Protein AF-A0A0A9DZ67-F1 (afdb_monomer_lite)

Sequence (89 aa):
MPAEKKGKFLKSGNADLARALDLEICSQSDVFVPAIAGLFYGHVTGKRIALGRTQILVPAPRFSASAQASEFISTYISEKSHLAYSCYC

Structure (mmCIF, N/CA/C/O backbone):
data_AF-A0A0A9DZ67-F1
#
_entry.id   AF-A0A0A9DZ67-F1
#
loop_
_atom_site.group_PDB
_atom_site.id
_atom_site.type_symbol
_atom_site.label_atom_id
_atom_site.label_alt_id
_atom_site.label_comp_id
_atom_site.label_asym_id
_atom_site.label_entity_id
_atom_site.label_seq_id
_atom_site.pdbx_PDB_ins_code
_atom_site.Cartn_x
_atom_site.Cartn_y
_atom_site.Cartn_z
_atom_site.occupancy
_atom_site.B_iso_or_equiv
_atom_site.auth_seq_id
_atom_site.auth_comp_id
_atom_site.auth_asym_id
_atom_site.auth_atom_id
_atom_site.pdbx_PDB_model_num
ATOM 1 N N . MET A 1 1 ? 2.854 -1.631 -20.071 1.00 78.38 1 MET A N 1
ATOM 2 C CA . MET A 1 1 ? 4.172 -1.149 -20.551 1.00 78.38 1 MET A CA 1
ATOM 3 C C . MET A 1 1 ? 4.383 -1.665 -21.971 1.00 78.38 1 MET A C 1
ATOM 5 O O . MET A 1 1 ? 4.118 -2.845 -22.168 1.00 78.38 1 MET A O 1
ATOM 9 N N . PRO A 1 2 ? 4.829 -0.831 -22.929 1.00 88.62 2 PRO A N 1
ATOM 10 C CA . PRO A 1 2 ? 5.149 -1.274 -24.291 1.00 88.62 2 PRO A CA 1
ATOM 11 C C . PRO A 1 2 ? 6.210 -2.385 -24.302 1.00 88.62 2 PRO A C 1
ATOM 13 O O . PRO A 1 2 ? 7.124 -2.365 -23.469 1.00 88.62 2 PRO A O 1
ATOM 16 N N . ALA A 1 3 ? 6.089 -3.355 -25.211 1.00 88.31 3 ALA A N 1
ATOM 17 C CA . ALA A 1 3 ? 6.914 -4.565 -25.210 1.00 88.31 3 ALA A CA 1
ATOM 18 C C . ALA A 1 3 ? 8.406 -4.239 -25.392 1.00 88.31 3 ALA A C 1
ATOM 20 O O . ALA A 1 3 ? 9.261 -4.786 -24.695 1.00 88.31 3 ALA A O 1
ATOM 21 N N . GLU A 1 4 ? 8.706 -3.261 -26.243 1.00 91.25 4 GLU A N 1
ATOM 22 C CA . GLU A 1 4 ? 10.061 -2.788 -26.559 1.00 91.25 4 GLU A CA 1
ATOM 23 C C . GLU A 1 4 ? 10.785 -2.209 -25.328 1.00 91.25 4 GLU A C 1
ATOM 25 O O . GLU A 1 4 ? 12.007 -2.298 -25.204 1.00 91.25 4 GLU A O 1
ATOM 30 N N . LYS A 1 5 ? 10.041 -1.641 -24.368 1.00 88.19 5 LYS A N 1
ATOM 31 C CA . LYS A 1 5 ? 10.606 -1.049 -23.141 1.00 88.19 5 LYS A CA 1
ATOM 32 C C . LYS A 1 5 ? 10.871 -2.083 -22.043 1.00 88.19 5 LYS A C 1
ATOM 34 O O . LYS A 1 5 ? 11.603 -1.785 -21.096 1.00 88.19 5 LYS A O 1
ATOM 39 N N . LYS A 1 6 ? 10.335 -3.303 -22.177 1.00 87.75 6 LYS A N 1
ATOM 40 C CA . LYS A 1 6 ? 10.421 -4.359 -21.157 1.00 87.75 6 LYS A CA 1
ATOM 41 C C . LYS A 1 6 ? 11.860 -4.744 -20.833 1.00 87.75 6 LYS A C 1
ATOM 43 O O . LYS A 1 6 ? 12.218 -4.792 -19.662 1.00 87.75 6 LYS A O 1
ATOM 48 N N . GLY A 1 7 ? 12.699 -4.936 -21.851 1.00 88.88 7 GLY A N 1
ATOM 49 C CA . GLY A 1 7 ? 14.105 -5.296 -21.649 1.00 88.88 7 GLY A CA 1
ATOM 50 C C . GLY A 1 7 ? 14.888 -4.243 -20.860 1.00 88.88 7 GLY A C 1
ATOM 51 O O . GLY A 1 7 ? 15.711 -4.596 -20.025 1.00 88.88 7 GLY A O 1
ATOM 52 N N . LYS A 1 8 ? 14.604 -2.9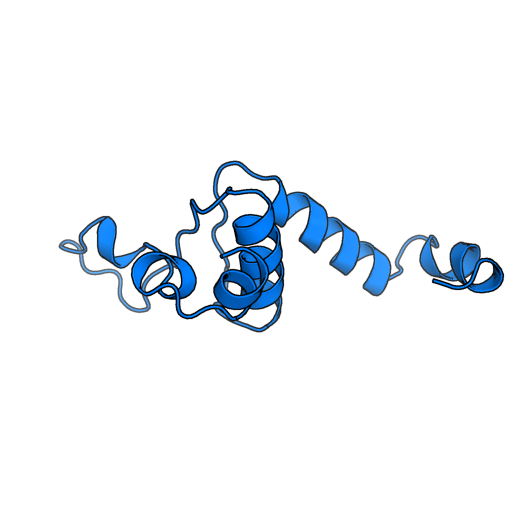47 -21.068 1.00 87.81 8 LYS A N 1
ATOM 53 C CA . LYS A 1 8 ? 15.240 -1.841 -20.327 1.00 87.81 8 LYS A CA 1
ATOM 54 C C . LYS A 1 8 ? 14.747 -1.755 -18.880 1.00 87.81 8 LYS A C 1
ATOM 56 O O . LYS A 1 8 ? 15.538 -1.458 -17.987 1.00 87.81 8 LYS A O 1
ATOM 61 N N . PHE A 1 9 ? 13.459 -2.004 -18.656 1.00 89.12 9 PHE A N 1
ATOM 62 C CA . PHE A 1 9 ? 12.867 -2.009 -17.320 1.00 89.12 9 PHE A CA 1
ATOM 63 C C . PHE A 1 9 ? 13.430 -3.139 -16.451 1.00 89.12 9 PHE A C 1
ATOM 65 O O . PHE A 1 9 ? 13.805 -2.901 -15.312 1.00 89.12 9 PHE A O 1
ATOM 72 N N . LEU A 1 10 ? 13.569 -4.341 -17.017 1.00 90.06 10 LEU A N 1
ATOM 73 C CA . LEU A 1 10 ? 14.038 -5.536 -16.307 1.00 90.06 10 LEU A CA 1
ATOM 74 C C . LEU A 1 10 ? 15.557 -5.581 -16.052 1.00 90.06 10 LEU A C 1
ATOM 76 O O . LEU A 1 10 ? 16.057 -6.580 -15.539 1.00 90.06 10 LEU A O 1
ATOM 80 N N . LYS A 1 11 ? 16.314 -4.537 -16.413 1.00 89.88 11 LYS A N 1
ATOM 81 C CA . LYS A 1 11 ? 17.758 -4.490 -16.139 1.00 89.88 11 LYS A CA 1
ATOM 82 C C . LYS A 1 11 ? 18.018 -4.409 -14.635 1.00 89.88 11 LYS A C 1
ATOM 84 O O . LYS A 1 11 ? 17.335 -3.672 -13.923 1.00 89.88 11 LYS A O 1
ATOM 89 N N . SER A 1 12 ? 19.043 -5.124 -14.165 1.00 79.88 12 SER A N 1
ATOM 90 C CA . SER A 1 12 ? 19.492 -5.007 -12.776 1.00 79.88 12 SER A CA 1
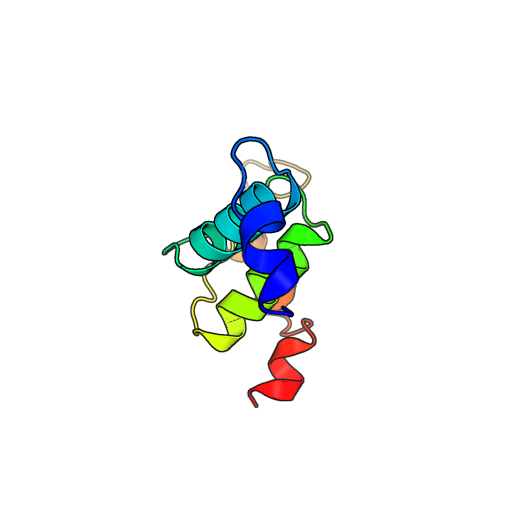ATOM 91 C C . SER A 1 12 ? 19.889 -3.559 -12.460 1.00 79.88 12 SER A C 1
ATOM 93 O O . SER A 1 12 ? 20.377 -2.826 -13.322 1.00 79.88 12 SER A O 1
ATOM 95 N N . GLY A 1 13 ? 19.613 -3.121 -11.230 1.00 83.88 13 GLY A N 1
ATOM 96 C CA . GLY A 1 13 ? 19.859 -1.742 -10.798 1.00 83.88 13 GLY A CA 1
ATOM 97 C C . GLY A 1 13 ? 18.834 -0.712 -11.290 1.00 83.88 13 GLY A C 1
ATOM 98 O O . GLY A 1 13 ? 18.988 0.474 -11.009 1.00 83.88 13 GLY A O 1
ATOM 99 N N . ASN A 1 14 ? 17.774 -1.123 -11.997 1.00 92.44 14 ASN A N 1
ATOM 100 C CA . ASN A 1 14 ? 16.689 -0.211 -12.345 1.00 92.44 14 ASN A CA 1
ATOM 101 C C . ASN A 1 14 ? 15.850 0.139 -11.097 1.00 92.44 14 ASN A C 1
ATOM 103 O O . ASN A 1 14 ? 15.180 -0.718 -10.520 1.00 92.44 14 ASN A O 1
ATOM 107 N N . ALA A 1 15 ? 15.860 1.414 -10.702 1.00 92.94 15 ALA A N 1
ATOM 108 C CA . ALA A 1 15 ? 15.138 1.898 -9.525 1.00 92.94 15 ALA A CA 1
ATOM 109 C C . ALA A 1 15 ? 13.607 1.805 -9.658 1.00 92.94 15 ALA A C 1
ATOM 111 O O . ALA A 1 15 ? 12.922 1.618 -8.655 1.00 92.94 15 ALA A O 1
ATOM 112 N N . ASP A 1 16 ? 13.055 1.916 -10.871 1.00 91.56 16 ASP A N 1
ATOM 113 C CA . ASP A 1 16 ? 11.616 1.735 -11.099 1.00 91.56 16 ASP A CA 1
ATOM 114 C C . ASP A 1 16 ? 11.204 0.277 -10.907 1.00 91.5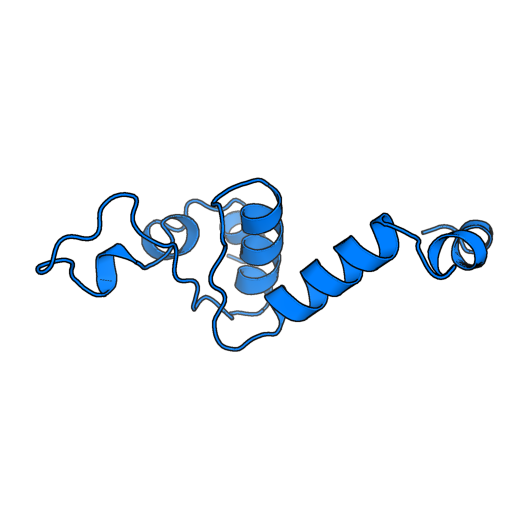6 16 ASP A C 1
ATOM 116 O O . ASP A 1 16 ? 10.153 0.008 -10.328 1.00 91.56 16 ASP A O 1
ATOM 120 N N . LEU A 1 17 ? 12.044 -0.663 -11.353 1.00 93.75 17 LEU A N 1
ATOM 121 C CA . LEU A 1 17 ? 11.823 -2.087 -11.115 1.00 93.75 17 LEU A CA 1
ATOM 122 C C . LEU A 1 17 ? 11.859 -2.397 -9.619 1.00 93.75 17 LEU A C 1
ATOM 124 O O . LEU A 1 17 ? 10.947 -3.050 -9.124 1.00 93.75 17 LEU A O 1
ATOM 128 N N . ALA A 1 18 ? 12.867 -1.890 -8.903 1.00 94.62 18 ALA A N 1
ATOM 129 C CA . ALA A 1 18 ? 12.964 -2.060 -7.456 1.00 94.62 18 ALA A CA 1
ATOM 130 C C . ALA A 1 18 ? 11.713 -1.516 -6.742 1.00 94.62 18 ALA A C 1
ATOM 132 O O . ALA A 1 18 ? 11.073 -2.246 -5.995 1.00 94.62 18 ALA A O 1
ATOM 133 N N . ARG A 1 19 ? 11.277 -0.290 -7.069 1.00 94.25 19 ARG A N 1
ATOM 134 C CA . ARG A 1 19 ? 10.047 0.299 -6.509 1.00 94.25 19 ARG A CA 1
ATOM 135 C C . ARG A 1 19 ? 8.789 -0.514 -6.812 1.00 94.25 19 ARG A C 1
ATOM 137 O O . ARG A 1 19 ? 7.911 -0.610 -5.959 1.00 94.25 19 ARG A O 1
ATOM 144 N N . ALA A 1 20 ? 8.668 -1.058 -8.023 1.00 93.62 20 ALA A N 1
ATOM 145 C CA . ALA A 1 20 ? 7.520 -1.877 -8.405 1.00 93.62 20 ALA A CA 1
ATOM 146 C C . ALA A 1 20 ? 7.486 -3.206 -7.635 1.00 93.62 20 ALA A C 1
ATOM 148 O O . ALA A 1 20 ? 6.414 -3.641 -7.217 1.00 93.62 20 ALA A O 1
ATOM 149 N N . LEU A 1 21 ? 8.650 -3.827 -7.422 1.00 95.19 21 LEU A N 1
ATOM 150 C CA . LEU A 1 21 ? 8.776 -5.039 -6.615 1.00 95.19 21 LEU A CA 1
ATOM 151 C C . LEU A 1 21 ? 8.475 -4.764 -5.140 1.00 95.19 21 LEU A C 1
ATOM 153 O O . LEU A 1 21 ? 7.684 -5.497 -4.552 1.00 95.19 21 LEU A O 1
ATOM 157 N N . ASP A 1 22 ? 9.018 -3.684 -4.573 1.00 95.94 22 ASP A N 1
ATOM 158 C CA . ASP A 1 22 ? 8.721 -3.266 -3.199 1.00 95.94 22 ASP A CA 1
ATOM 159 C C . ASP A 1 22 ? 7.217 -3.030 -3.012 1.00 95.94 22 ASP A C 1
ATOM 161 O O . ASP A 1 22 ? 6.624 -3.514 -2.048 1.00 95.94 22 ASP A O 1
ATOM 165 N N . LEU A 1 23 ? 6.566 -2.342 -3.961 1.00 96.81 23 LEU A N 1
ATOM 166 C CA . LEU A 1 23 ? 5.117 -2.131 -3.941 1.00 96.81 23 LEU A CA 1
ATOM 167 C C . LEU A 1 23 ? 4.357 -3.463 -3.941 1.00 96.81 23 LEU A C 1
ATOM 169 O O . LEU A 1 23 ? 3.409 -3.620 -3.170 1.00 96.81 23 LEU A O 1
ATOM 173 N N . GLU A 1 24 ? 4.749 -4.416 -4.792 1.00 97.00 24 GLU A N 1
ATOM 174 C CA . GLU A 1 24 ? 4.093 -5.723 -4.870 1.00 97.00 24 GLU A CA 1
ATOM 175 C C . GLU A 1 24 ? 4.246 -6.501 -3.562 1.00 97.00 24 GLU A C 1
ATOM 177 O O . GLU A 1 24 ? 3.243 -6.931 -2.990 1.00 97.00 24 GLU A O 1
ATOM 182 N N . ILE A 1 25 ? 5.473 -6.615 -3.051 1.00 97.38 25 ILE A N 1
ATOM 183 C CA . ILE A 1 25 ? 5.786 -7.349 -1.821 1.00 97.38 25 ILE A CA 1
ATOM 184 C C . ILE A 1 25 ? 5.040 -6.737 -0.628 1.00 97.38 25 ILE A C 1
ATOM 186 O O . ILE A 1 25 ? 4.327 -7.449 0.083 1.00 97.38 25 ILE A O 1
ATOM 190 N N . CYS A 1 26 ? 5.114 -5.414 -0.436 1.00 97.75 26 CYS A N 1
ATOM 191 C CA . CYS A 1 26 ? 4.406 -4.732 0.652 1.00 97.75 26 CYS A CA 1
ATOM 192 C C . CYS A 1 26 ? 2.877 -4.847 0.537 1.00 97.75 26 CYS A C 1
ATOM 194 O O . CYS A 1 26 ? 2.168 -4.811 1.545 1.00 97.75 26 CYS A O 1
ATOM 196 N N . SER A 1 27 ? 2.340 -4.999 -0.675 1.00 97.88 27 SER A N 1
ATOM 197 C CA . SER A 1 27 ? 0.896 -5.152 -0.874 1.00 97.88 27 SER A CA 1
ATOM 198 C C . SER A 1 27 ? 0.381 -6.558 -0.562 1.00 97.88 27 SER A C 1
ATOM 200 O O . SER A 1 27 ? -0.800 -6.713 -0.262 1.00 97.88 27 SER A O 1
ATOM 202 N N . GLN A 1 28 ? 1.242 -7.575 -0.627 1.00 97.75 28 GLN A N 1
ATOM 203 C CA . GLN A 1 28 ? 0.869 -8.976 -0.402 1.00 97.75 28 GLN A CA 1
ATOM 204 C C . GLN A 1 28 ? 1.125 -9.451 1.034 1.00 97.75 28 GLN A C 1
ATOM 206 O O . GLN A 1 28 ? 0.599 -10.490 1.424 1.00 97.75 28 GLN A O 1
ATOM 211 N N . SER A 1 29 ? 1.904 -8.712 1.831 1.00 96.88 29 SER A N 1
ATOM 212 C CA . SER A 1 29 ? 2.221 -9.094 3.213 1.00 96.88 29 SER A CA 1
ATOM 213 C C . SER A 1 29 ? 0.975 -9.197 4.104 1.00 96.88 29 SER A C 1
ATOM 215 O O . SER A 1 29 ? -0.044 -8.543 3.857 1.00 96.88 29 SER A O 1
ATOM 217 N N . ASP A 1 30 ? 1.053 -9.962 5.190 1.00 96.94 30 ASP A N 1
ATOM 218 C CA . ASP A 1 30 ? -0.060 -10.064 6.143 1.00 96.94 30 ASP A CA 1
ATOM 219 C C . ASP A 1 30 ? -0.271 -8.759 6.912 1.00 96.94 30 ASP A C 1
ATOM 221 O O . ASP A 1 30 ? -1.399 -8.294 7.036 1.00 96.94 30 ASP A O 1
ATOM 225 N N . VAL A 1 31 ? 0.818 -8.099 7.315 1.00 96.81 31 VAL A N 1
ATOM 226 C CA . VAL A 1 31 ? 0.806 -6.770 7.941 1.00 96.81 31 VAL A CA 1
ATOM 227 C C . VAL A 1 31 ? 1.740 -5.837 7.175 1.00 96.81 31 VAL A C 1
ATOM 229 O O . VAL A 1 31 ? 2.824 -6.243 6.747 1.00 96.81 31 VAL A O 1
ATOM 232 N N . PHE A 1 32 ? 1.326 -4.584 6.989 1.00 97.38 32 PHE A N 1
ATOM 233 C CA . PHE A 1 32 ? 2.170 -3.529 6.431 1.00 97.38 32 PHE A CA 1
ATOM 234 C C . PHE A 1 32 ? 2.393 -2.418 7.459 1.00 97.38 32 PHE A C 1
ATOM 236 O O . PHE A 1 32 ? 1.434 -1.887 8.019 1.00 97.38 32 PHE A O 1
ATOM 243 N N . VAL A 1 33 ? 3.661 -2.065 7.681 1.00 96.12 33 VAL A N 1
ATOM 244 C CA . VAL A 1 33 ? 4.081 -0.973 8.567 1.00 96.12 33 VAL A CA 1
ATOM 245 C C . VAL A 1 33 ? 4.953 -0.015 7.754 1.00 96.12 33 VAL A C 1
ATOM 247 O O . VAL A 1 33 ? 6.091 -0.366 7.434 1.00 96.12 33 VAL A O 1
ATOM 250 N N . PRO A 1 34 ? 4.452 1.164 7.345 1.00 94.81 34 PRO A N 1
ATOM 251 C CA . PRO A 1 34 ? 5.258 2.122 6.611 1.00 94.81 34 PRO A CA 1
ATOM 252 C C . PRO A 1 34 ? 6.223 2.839 7.558 1.00 94.81 34 PRO A C 1
ATOM 254 O O . PRO A 1 34 ? 5.868 3.190 8.681 1.00 94.81 34 PRO A O 1
ATOM 257 N N . ALA A 1 35 ? 7.425 3.144 7.068 1.00 91.19 35 ALA A N 1
ATOM 258 C CA . ALA A 1 35 ? 8.347 4.021 7.789 1.00 91.19 35 ALA A CA 1
ATOM 259 C C . ALA A 1 35 ? 7.818 5.466 7.867 1.00 91.19 35 ALA A C 1
ATOM 261 O O . ALA A 1 35 ? 8.016 6.152 8.864 1.00 91.19 35 ALA A O 1
ATOM 262 N N . ILE A 1 36 ? 7.152 5.931 6.801 1.00 89.38 36 ILE A N 1
ATOM 263 C CA . ILE A 1 36 ? 6.569 7.274 6.683 1.00 89.38 36 ILE A CA 1
ATOM 264 C C . ILE A 1 36 ? 5.242 7.162 5.924 1.00 89.38 36 ILE A C 1
ATOM 266 O O . ILE A 1 36 ? 5.165 6.485 4.895 1.00 89.38 36 ILE A O 1
ATOM 270 N N . ALA A 1 37 ? 4.207 7.866 6.386 1.00 90.38 37 ALA A N 1
ATOM 271 C CA . ALA A 1 37 ? 2.900 7.950 5.728 1.00 90.38 37 ALA A CA 1
ATOM 272 C C . ALA A 1 37 ? 2.920 8.885 4.494 1.00 90.38 37 ALA A C 1
ATOM 274 O O . ALA A 1 37 ? 2.239 9.905 4.454 1.00 90.38 37 ALA A O 1
ATOM 275 N N . GLY A 1 38 ? 3.746 8.559 3.494 1.00 92.69 38 GLY A N 1
ATOM 276 C CA . GLY A 1 38 ? 3.891 9.313 2.241 1.00 92.69 38 GLY A CA 1
ATOM 277 C C . GLY A 1 38 ? 3.211 8.664 1.028 1.00 92.69 38 GLY A C 1
ATOM 278 O O . GLY A 1 38 ? 2.381 7.765 1.154 1.00 92.69 38 GLY A O 1
ATOM 279 N N . LEU A 1 39 ? 3.615 9.079 -0.179 1.00 94.75 39 LEU A N 1
ATOM 280 C CA . LEU A 1 39 ? 3.026 8.610 -1.444 1.00 94.75 39 LEU A CA 1
ATOM 281 C C . LEU A 1 39 ? 3.074 7.080 -1.606 1.00 94.75 39 LEU A C 1
ATOM 283 O O . LEU A 1 39 ? 2.088 6.462 -2.000 1.00 94.75 39 LEU A O 1
ATOM 287 N N . PHE A 1 40 ? 4.207 6.458 -1.265 1.00 95.12 40 PHE A N 1
ATOM 288 C CA . PHE A 1 40 ? 4.362 5.004 -1.355 1.00 95.12 40 PHE A CA 1
ATOM 289 C C . PHE A 1 40 ? 3.405 4.261 -0.410 1.00 95.12 40 PHE A C 1
ATOM 291 O O . PHE A 1 40 ? 2.795 3.272 -0.809 1.00 95.12 40 PHE A O 1
ATOM 298 N N . TYR A 1 41 ? 3.203 4.778 0.808 1.00 96.25 41 TYR A N 1
ATOM 299 C CA . TYR A 1 41 ? 2.205 4.261 1.748 1.00 96.25 41 TYR A CA 1
ATOM 300 C C . TYR A 1 41 ? 0.791 4.320 1.156 1.00 96.25 41 TYR A C 1
ATOM 302 O O . TYR A 1 41 ? 0.058 3.337 1.257 1.00 96.25 41 TYR A O 1
ATOM 310 N N . GLY A 1 42 ? 0.430 5.420 0.487 1.00 96.62 42 GLY A N 1
ATOM 311 C CA . GLY A 1 42 ? -0.843 5.536 -0.228 1.00 96.62 42 GLY A CA 1
ATOM 312 C C . GLY A 1 42 ? -0.999 4.468 -1.314 1.00 96.62 42 GLY A C 1
ATOM 313 O O . GLY A 1 42 ? -1.992 3.746 -1.330 1.00 96.62 42 GLY A O 1
ATOM 314 N N . HIS A 1 43 ? 0.015 4.283 -2.165 1.00 96.81 43 HIS A N 1
ATOM 315 C CA . HIS A 1 43 ? -0.020 3.263 -3.222 1.00 96.81 43 HIS A CA 1
ATOM 316 C C . HIS A 1 43 ? -0.164 1.835 -2.674 1.00 96.81 43 HIS A C 1
ATOM 318 O O . HIS A 1 43 ? -1.016 1.084 -3.153 1.00 96.81 43 HIS A O 1
ATOM 324 N N . VAL A 1 44 ? 0.626 1.468 -1.655 1.00 97.69 44 VAL A N 1
ATOM 325 C CA . VAL A 1 44 ? 0.513 0.155 -0.996 1.00 97.69 44 VAL A CA 1
ATOM 326 C C . VAL A 1 44 ? -0.880 -0.005 -0.387 1.00 97.69 44 VAL A C 1
ATOM 328 O O . VAL A 1 44 ? -1.531 -1.023 -0.605 1.00 97.69 44 VAL A O 1
ATOM 331 N N . THR A 1 45 ? -1.378 1.012 0.322 1.0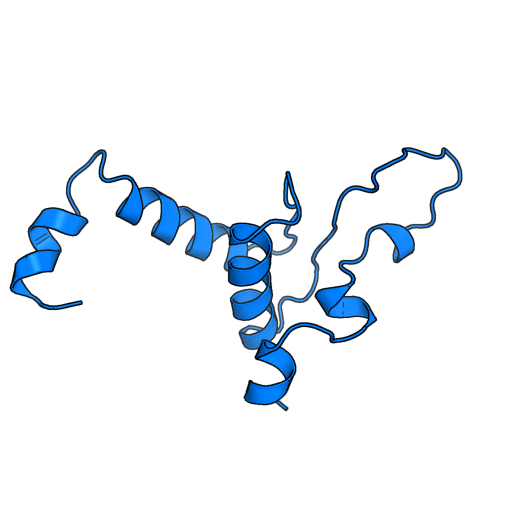0 97.25 45 THR A N 1
ATOM 332 C CA . THR A 1 45 ? -2.703 0.976 0.960 1.00 97.25 45 THR A CA 1
ATOM 333 C C . THR A 1 45 ? -3.816 0.771 -0.061 1.00 97.25 45 THR A C 1
ATOM 335 O O . THR A 1 45 ? -4.663 -0.097 0.132 1.00 97.25 45 THR A O 1
ATOM 338 N N . GLY A 1 46 ? -3.788 1.492 -1.183 1.00 96.44 46 GLY A N 1
ATOM 339 C CA . GLY A 1 46 ? -4.771 1.333 -2.251 1.00 96.44 46 GLY A CA 1
ATOM 340 C C . GLY A 1 46 ? -4.817 -0.084 -2.819 1.00 96.44 46 GLY A C 1
ATOM 341 O O . GLY A 1 46 ? -5.898 -0.661 -2.948 1.00 96.44 46 GLY A O 1
ATOM 342 N N . LYS A 1 47 ? -3.651 -0.678 -3.102 1.00 96.75 47 LYS A N 1
ATOM 343 C CA . LYS A 1 47 ? -3.576 -2.061 -3.593 1.00 96.75 47 LYS A CA 1
ATOM 344 C C . LYS A 1 47 ? -4.031 -3.065 -2.535 1.00 96.75 47 LYS A C 1
ATOM 346 O O . LYS A 1 47 ? -4.751 -4.004 -2.855 1.00 96.75 47 LYS A O 1
ATOM 351 N N . ARG A 1 48 ? -3.667 -2.853 -1.270 1.00 97.50 48 ARG A N 1
ATOM 352 C CA . ARG A 1 48 ? -4.103 -3.694 -0.147 1.00 97.50 48 ARG A CA 1
ATOM 353 C C . ARG A 1 48 ? -5.615 -3.654 0.071 1.00 97.50 48 ARG A C 1
ATOM 355 O O . ARG A 1 48 ? -6.192 -4.708 0.311 1.00 97.50 48 ARG A O 1
ATOM 362 N N . ILE A 1 49 ? -6.258 -2.490 -0.061 1.00 97.00 49 ILE A N 1
ATOM 363 C CA . ILE A 1 49 ? -7.726 -2.349 0.003 1.00 97.00 49 ILE A CA 1
ATOM 364 C C . ILE A 1 49 ? -8.393 -3.209 -1.073 1.00 97.00 49 ILE A C 1
ATOM 366 O O . ILE A 1 49 ? -9.279 -3.995 -0.753 1.00 97.00 49 ILE A O 1
ATOM 370 N N . ALA A 1 50 ? -7.915 -3.131 -2.319 1.00 94.88 50 ALA A N 1
ATOM 371 C CA . ALA A 1 50 ? -8.429 -3.941 -3.426 1.00 94.88 50 ALA A CA 1
ATOM 372 C C . ALA A 1 50 ? -8.303 -5.457 -3.172 1.00 94.88 50 ALA A C 1
ATOM 374 O O . ALA A 1 50 ? -9.126 -6.241 -3.631 1.00 94.88 50 ALA A O 1
ATOM 375 N N . LEU A 1 51 ? -7.268 -5.866 -2.432 1.00 95.25 51 LEU A N 1
ATOM 376 C CA . LEU A 1 51 ? -7.009 -7.258 -2.051 1.00 95.25 51 LEU A CA 1
ATOM 377 C C . LEU A 1 51 ? -7.698 -7.678 -0.739 1.00 95.25 51 LEU A C 1
ATOM 379 O O . LEU A 1 51 ? -7.517 -8.814 -0.307 1.00 95.25 51 LEU A O 1
ATOM 383 N N . GLY A 1 52 ? -8.421 -6.781 -0.059 1.00 95.12 52 GLY A N 1
ATOM 384 C CA . GLY A 1 52 ? -9.005 -7.038 1.264 1.00 95.12 52 GLY A CA 1
ATOM 385 C C . GLY A 1 52 ? -7.983 -7.170 2.406 1.00 95.12 52 GLY A C 1
ATOM 386 O O . GLY A 1 52 ? -8.314 -7.660 3.481 1.00 95.12 52 GLY A O 1
ATOM 387 N N . ARG A 1 53 ? -6.731 -6.736 2.209 1.00 96.81 53 ARG A N 1
ATOM 388 C CA . ARG A 1 53 ? -5.616 -6.855 3.171 1.00 96.81 53 ARG A CA 1
ATOM 389 C C . ARG A 1 53 ? -5.436 -5.587 4.015 1.00 96.81 53 ARG A C 1
ATOM 391 O O . ARG A 1 53 ? -4.391 -4.937 3.986 1.00 96.81 53 ARG A O 1
ATOM 398 N N . THR A 1 54 ? -6.445 -5.221 4.798 1.00 95.94 54 THR A N 1
ATOM 399 C CA . THR A 1 54 ? -6.510 -3.922 5.504 1.00 95.94 54 THR A CA 1
ATOM 400 C C . THR A 1 54 ? -5.695 -3.831 6.800 1.00 95.94 54 THR A C 1
ATOM 402 O O . THR A 1 54 ? -5.753 -2.812 7.483 1.00 95.94 54 THR A O 1
ATOM 405 N N . GLN A 1 55 ? -4.896 -4.849 7.135 1.00 96.81 55 GLN A N 1
ATOM 406 C CA . GLN A 1 55 ? -3.991 -4.818 8.289 1.00 96.81 55 GLN A CA 1
ATOM 407 C C . GLN A 1 55 ? -2.790 -3.901 8.005 1.00 96.81 55 GLN A C 1
ATOM 409 O O . GLN A 1 55 ? -1.759 -4.337 7.481 1.00 96.81 55 GLN A O 1
ATOM 414 N N . ILE A 1 56 ? -2.957 -2.611 8.306 1.00 97.00 56 ILE A N 1
ATOM 415 C CA . ILE A 1 56 ? -1.955 -1.561 8.097 1.00 97.00 56 ILE A CA 1
ATOM 416 C C . ILE A 1 56 ? -1.767 -0.785 9.399 1.00 97.00 56 ILE A C 1
ATOM 418 O O . ILE A 1 56 ? -2.707 -0.148 9.880 1.00 97.00 56 ILE A O 1
ATOM 422 N N . LEU A 1 57 ? -0.546 -0.826 9.936 1.00 95.12 57 LEU A N 1
ATOM 423 C CA . LEU A 1 57 ? -0.183 -0.148 11.177 1.00 95.12 57 LEU A CA 1
ATOM 424 C C . LEU A 1 57 ? 0.744 1.024 10.875 1.00 95.12 57 LEU A C 1
ATOM 426 O O . LEU A 1 57 ? 1.839 0.814 10.372 1.00 95.12 57 LEU A O 1
ATOM 430 N N . VAL A 1 58 ? 0.329 2.249 11.178 1.00 93.62 58 VAL A N 1
ATOM 431 C CA . VAL A 1 58 ? 1.139 3.457 11.008 1.00 93.62 58 VAL A CA 1
ATOM 432 C C . VAL A 1 58 ? 1.760 3.818 12.361 1.00 93.62 58 VAL A C 1
ATOM 434 O O . VAL A 1 58 ? 1.020 4.041 13.320 1.00 93.62 58 VAL A O 1
ATOM 437 N N . PRO A 1 59 ? 3.100 3.876 12.479 1.00 86.88 59 PRO A N 1
ATOM 438 C CA . PRO A 1 59 ? 3.750 4.295 13.716 1.00 86.88 59 PRO A CA 1
ATOM 439 C C . PRO A 1 59 ? 3.295 5.697 14.148 1.00 86.88 59 PRO A C 1
ATOM 441 O O . PRO A 1 59 ? 3.310 6.637 13.351 1.00 86.88 59 PRO A O 1
ATOM 444 N N . ALA A 1 60 ? 2.896 5.842 15.414 1.00 72.75 60 ALA A N 1
ATOM 445 C CA . ALA A 1 60 ? 2.444 7.117 15.956 1.00 72.75 60 ALA A CA 1
ATOM 446 C C . ALA A 1 60 ? 3.613 8.121 16.089 1.00 72.75 60 ALA A C 1
ATOM 448 O O . ALA A 1 60 ? 4.719 7.725 16.466 1.00 72.75 60 ALA A O 1
ATOM 449 N N . PRO A 1 61 ? 3.388 9.435 15.876 1.00 65.44 61 PRO A N 1
ATOM 450 C CA . PRO A 1 61 ? 4.429 10.459 16.030 1.00 65.44 61 PRO A CA 1
ATOM 451 C C . PRO A 1 61 ? 4.970 10.587 17.461 1.00 65.44 61 PRO A C 1
ATOM 453 O O . PRO A 1 61 ? 6.031 11.171 17.671 1.00 65.44 61 PRO A O 1
ATOM 456 N N . ARG A 1 62 ? 4.224 10.098 18.460 1.00 63.91 62 ARG A N 1
ATOM 457 C CA . ARG A 1 62 ? 4.624 10.108 19.868 1.00 63.91 62 ARG A CA 1
ATOM 458 C C . ARG A 1 62 ? 4.376 8.734 20.469 1.00 63.91 62 ARG A C 1
ATOM 460 O O . ARG A 1 62 ? 3.235 8.293 20.561 1.00 63.91 62 ARG A O 1
ATOM 467 N N . PHE A 1 63 ? 5.445 8.087 20.918 1.00 64.56 63 PHE A N 1
ATOM 468 C CA . PHE A 1 63 ? 5.352 6.896 21.751 1.00 64.56 63 PHE A CA 1
ATOM 469 C C . PHE A 1 63 ? 4.873 7.324 23.140 1.00 64.56 63 PHE A C 1
ATOM 471 O O . PHE A 1 63 ? 5.663 7.780 23.964 1.00 64.56 63 PHE A O 1
ATOM 478 N N . SER A 1 64 ? 3.568 7.241 23.388 1.00 67.81 64 SER A N 1
ATOM 479 C CA . SER A 1 64 ? 3.043 7.294 24.750 1.00 67.81 64 SER A CA 1
ATOM 480 C C . SER A 1 64 ? 2.957 5.862 25.274 1.00 67.81 64 SER A C 1
ATOM 482 O O . SER A 1 64 ? 2.485 4.974 24.565 1.00 67.81 64 SER A O 1
ATOM 484 N N . ALA A 1 65 ? 3.398 5.626 26.511 1.00 71.25 65 ALA A N 1
ATOM 485 C CA . ALA A 1 65 ? 3.274 4.314 27.156 1.00 71.25 65 ALA A CA 1
ATOM 486 C C . ALA A 1 65 ? 1.804 3.864 27.328 1.00 71.25 65 ALA A C 1
ATOM 488 O O . ALA A 1 65 ? 1.554 2.711 27.663 1.00 71.25 65 ALA A O 1
ATOM 489 N N . SER A 1 66 ? 0.848 4.765 27.072 1.00 78.88 66 SER A N 1
ATOM 490 C CA . SER A 1 66 ? -0.595 4.548 27.184 1.00 78.88 66 SER A CA 1
ATOM 491 C C . SER A 1 66 ? -1.311 4.476 25.829 1.00 78.88 66 SER A C 1
ATOM 493 O O . SER A 1 66 ? -2.539 4.514 25.809 1.00 78.88 66 SER A O 1
ATOM 495 N N . ALA A 1 67 ? -0.582 4.419 24.707 1.00 80.31 67 ALA A N 1
ATOM 496 C CA . ALA A 1 67 ? -1.193 4.377 23.380 1.00 80.31 67 ALA A CA 1
ATOM 497 C C . ALA A 1 67 ? -1.989 3.077 23.188 1.00 80.31 67 ALA A C 1
ATOM 499 O O . ALA A 1 67 ? -1.471 1.974 23.384 1.00 80.31 67 ALA A O 1
ATOM 500 N N . GLN A 1 68 ? -3.250 3.203 22.792 1.00 85.19 68 GLN A N 1
ATOM 501 C CA . GLN A 1 68 ? -4.106 2.074 22.459 1.00 85.19 68 GLN A CA 1
ATOM 502 C C . GLN A 1 68 ? -3.712 1.478 21.105 1.00 85.19 68 GLN A C 1
ATOM 504 O O . GLN A 1 68 ? -3.259 2.173 20.199 1.00 85.19 68 GLN A O 1
ATOM 509 N N . ALA A 1 69 ? -3.948 0.175 20.926 1.00 82.94 69 ALA A N 1
ATOM 510 C CA . ALA A 1 69 ? -3.654 -0.512 19.666 1.00 82.94 69 ALA A CA 1
ATOM 511 C C . ALA A 1 69 ? -4.394 0.099 18.457 1.00 82.94 69 ALA A C 1
ATOM 513 O O . ALA A 1 69 ? -3.872 0.097 17.343 1.00 82.94 69 ALA A O 1
ATOM 514 N N . SER A 1 70 ? -5.590 0.653 18.680 1.00 87.00 70 SER A N 1
ATOM 515 C CA . SER A 1 70 ? -6.402 1.337 17.667 1.00 87.00 70 SER A CA 1
ATOM 516 C C . SER A 1 70 ? -5.735 2.599 17.116 1.00 87.00 70 SER A C 1
ATOM 518 O O . SER A 1 70 ? -5.949 2.924 15.952 1.00 87.00 70 SER A O 1
ATOM 520 N N . GLU A 1 71 ? -4.886 3.270 17.900 1.00 87.12 71 GLU A N 1
ATOM 521 C CA . GLU A 1 71 ? -4.173 4.489 17.490 1.00 87.12 71 GLU A CA 1
ATOM 522 C C . GLU A 1 71 ? -3.100 4.222 16.428 1.00 87.12 71 GLU A C 1
ATOM 524 O O . GLU A 1 71 ? -2.667 5.141 15.737 1.00 87.12 71 GLU A O 1
ATOM 529 N N . PHE A 1 72 ? -2.688 2.963 16.269 1.00 90.62 72 PHE A N 1
ATOM 530 C CA . PHE A 1 72 ? -1.748 2.558 15.228 1.00 90.62 72 PHE A CA 1
ATOM 531 C C . PHE A 1 72 ? -2.452 2.143 13.939 1.00 90.62 72 PHE A C 1
ATOM 533 O O . PHE A 1 72 ? -1.785 1.964 12.926 1.00 90.62 72 PHE A O 1
ATOM 540 N N . ILE A 1 73 ? -3.777 1.973 13.930 1.00 93.06 73 ILE A N 1
ATOM 541 C CA . ILE A 1 73 ? -4.493 1.614 12.704 1.00 93.06 73 ILE A CA 1
ATOM 542 C C . ILE A 1 73 ? -4.457 2.809 11.750 1.00 93.06 73 ILE A C 1
ATOM 544 O O . ILE A 1 73 ? -4.800 3.931 12.111 1.00 93.06 73 ILE A O 1
ATOM 548 N N . SER A 1 74 ? -4.051 2.552 10.507 1.00 95.25 74 SER A N 1
ATOM 549 C CA . SER A 1 74 ? -4.060 3.547 9.435 1.00 95.25 74 SER A CA 1
ATOM 550 C C . SER A 1 74 ? -5.406 4.281 9.338 1.00 95.25 74 SER A C 1
ATOM 552 O O . SER A 1 74 ? -6.456 3.647 9.220 1.00 95.25 74 SER A O 1
ATOM 554 N N . THR A 1 75 ? -5.367 5.617 9.277 1.00 94.06 75 THR A N 1
ATOM 555 C CA . THR A 1 75 ? -6.559 6.461 9.066 1.00 94.06 75 THR A CA 1
ATOM 556 C C . THR A 1 75 ? -7.254 6.177 7.738 1.00 94.0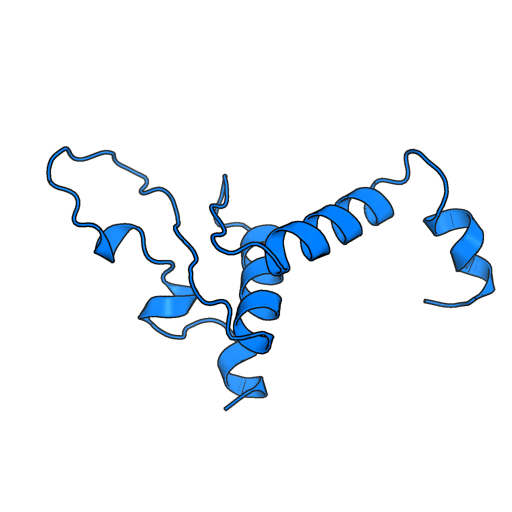6 75 THR A C 1
ATOM 558 O O . THR A 1 75 ? -8.478 6.226 7.654 1.00 94.06 75 THR A O 1
ATOM 561 N N . TYR A 1 76 ? -6.498 5.777 6.708 1.00 95.62 76 TYR A N 1
ATOM 562 C CA . TYR A 1 76 ? -7.078 5.306 5.450 1.00 95.62 76 TYR A CA 1
ATOM 563 C C . TYR A 1 76 ? -7.990 4.102 5.646 1.00 95.62 76 TYR A C 1
ATOM 565 O O . TYR A 1 76 ? -8.937 3.951 4.883 1.00 95.62 76 TYR A O 1
ATOM 573 N N . ILE A 1 77 ? -7.724 3.261 6.644 1.00 95.69 77 ILE A N 1
ATOM 574 C CA . ILE A 1 77 ? -8.527 2.079 6.946 1.00 95.69 77 ILE A CA 1
ATOM 575 C C . ILE A 1 77 ? -9.650 2.414 7.926 1.00 95.69 77 ILE A C 1
ATOM 577 O O . ILE A 1 77 ? -10.803 2.110 7.626 1.00 95.69 77 ILE A O 1
ATOM 581 N N . SER A 1 78 ? -9.343 3.051 9.060 1.00 94.94 78 SER A N 1
ATOM 582 C CA . SER A 1 78 ? -10.336 3.336 10.106 1.00 94.94 78 SER A CA 1
ATOM 583 C C . SER A 1 78 ? -11.424 4.311 9.647 1.00 94.94 78 SER A C 1
ATOM 585 O O . SER A 1 78 ? -12.597 4.092 9.937 1.00 94.94 78 SER A O 1
ATOM 587 N N . GLU A 1 79 ? -11.064 5.338 8.875 1.00 95.25 79 GLU A N 1
ATOM 588 C CA . GLU A 1 79 ? -11.997 6.353 8.364 1.00 95.25 79 GLU A CA 1
ATOM 589 C C . GLU A 1 79 ? -12.447 6.078 6.922 1.00 95.25 79 GLU A C 1
ATOM 591 O O . GLU A 1 79 ? -13.219 6.847 6.354 1.00 95.25 79 GLU A O 1
ATOM 596 N N . LYS A 1 80 ? -11.944 5.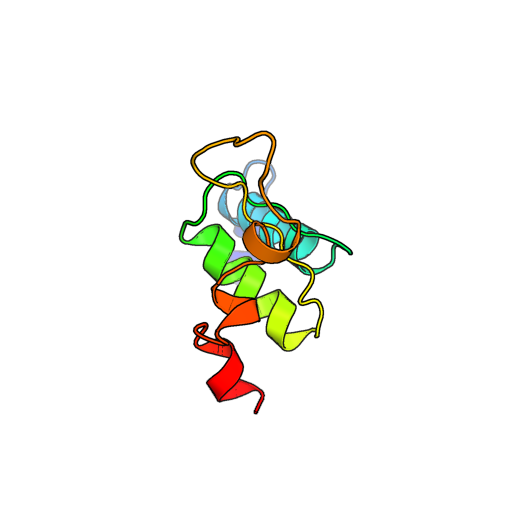001 6.298 1.00 95.31 80 LYS A N 1
ATOM 597 C CA . LYS A 1 80 ? -12.143 4.690 4.870 1.00 95.31 80 LYS A CA 1
ATOM 598 C C . LYS A 1 80 ? -11.840 5.873 3.935 1.00 95.31 80 LYS A C 1
ATOM 600 O O . LYS A 1 80 ? -12.458 6.024 2.884 1.00 95.31 80 LYS A O 1
ATOM 605 N N . SER A 1 81 ? -10.862 6.704 4.289 1.00 95.38 81 SER A N 1
ATOM 606 C CA . SER A 1 81 ? -10.567 7.964 3.591 1.00 95.38 81 SER A CA 1
ATOM 607 C C . SER A 1 81 ? -9.739 7.807 2.306 1.00 95.38 81 SER A C 1
ATOM 609 O O . SER A 1 81 ? -9.525 8.777 1.581 1.00 95.38 81 SER A O 1
ATOM 611 N N . HIS A 1 82 ? -9.271 6.597 1.983 1.00 96.38 82 HIS A N 1
ATOM 612 C CA . HIS A 1 82 ? -8.521 6.339 0.751 1.00 96.38 82 HIS A CA 1
ATOM 613 C C . HIS A 1 82 ? -9.440 6.189 -0.473 1.00 96.38 82 HIS A C 1
ATOM 615 O O . HIS A 1 82 ? -10.403 5.425 -0.440 1.00 96.38 82 HIS A O 1
ATOM 621 N N . LEU A 1 83 ? -9.074 6.813 -1.602 1.00 94.75 83 LEU A N 1
ATOM 622 C CA . LEU A 1 83 ? -9.873 6.817 -2.841 1.00 94.75 83 LEU A CA 1
ATOM 623 C C . LEU A 1 83 ? -10.234 5.411 -3.349 1.00 94.75 83 LEU A C 1
ATOM 625 O O . LEU A 1 83 ? -11.297 5.228 -3.929 1.00 94.75 83 LEU A O 1
ATOM 629 N N . ALA A 1 84 ? -9.389 4.407 -3.105 1.00 95.06 84 ALA A N 1
ATOM 630 C CA . ALA A 1 84 ? -9.665 3.020 -3.496 1.00 95.06 84 ALA A CA 1
ATOM 631 C C . ALA A 1 84 ? -11.017 2.497 -2.977 1.00 95.06 84 ALA A C 1
ATOM 633 O O . ALA A 1 84 ? -11.653 1.720 -3.679 1.00 95.06 84 ALA A O 1
ATOM 634 N N . TYR A 1 85 ? -11.504 2.950 -1.816 1.00 94.56 85 TYR A N 1
ATOM 635 C CA . TYR A 1 85 ? -12.836 2.553 -1.349 1.00 94.56 85 TYR A CA 1
ATOM 636 C C . TYR A 1 85 ? -13.957 3.001 -2.294 1.00 94.56 85 TYR A C 1
ATOM 638 O O . TYR A 1 85 ? -14.952 2.306 -2.400 1.00 94.56 85 TYR A O 1
ATOM 646 N N . SER A 1 86 ? -13.789 4.089 -3.051 1.00 90.19 86 SER A N 1
ATOM 647 C CA . SER A 1 86 ? -14.777 4.498 -4.063 1.00 90.19 86 SER A CA 1
ATOM 648 C C . SER A 1 86 ? -14.806 3.604 -5.309 1.00 90.19 86 SER A C 1
ATOM 650 O O . SER A 1 86 ? -15.762 3.655 -6.072 1.00 90.19 86 SER A O 1
ATOM 652 N N . CYS A 1 87 ? -13.759 2.804 -5.540 1.00 82.88 87 CYS A N 1
ATOM 653 C CA . CYS A 1 87 ? -13.638 1.942 -6.718 1.00 82.88 87 CYS A CA 1
ATOM 654 C C . CYS A 1 87 ? -14.085 0.498 -6.460 1.00 82.88 87 CYS A C 1
ATOM 656 O O . CYS A 1 87 ? -14.369 -0.224 -7.412 1.00 82.88 87 CYS A O 1
ATOM 658 N N . TYR A 1 88 ? -14.084 0.068 -5.197 1.00 69.12 88 TYR A N 1
ATOM 659 C CA . TYR A 1 88 ? -14.354 -1.314 -4.789 1.00 69.12 88 TYR A CA 1
ATOM 660 C C . TYR A 1 88 ? -15.563 -1.426 -3.841 1.00 69.12 88 TYR A C 1
ATOM 662 O O . TYR A 1 88 ? -15.735 -2.460 -3.195 1.00 69.12 88 TYR A O 1
ATOM 670 N N . CYS A 1 89 ? -16.373 -0.367 -3.739 1.00 54.25 89 CYS A N 1
ATOM 671 C CA . CYS A 1 89 ? -17.662 -0.342 -3.044 1.00 54.25 89 CYS A CA 1
ATOM 672 C C . CYS A 1 89 ? -18.799 -0.108 -4.038 1.00 54.25 89 CYS A C 1
ATOM 674 O O . CYS A 1 89 ? -18.605 0.711 -4.964 1.00 54.25 89 CYS A O 1
#

pLDDT: mean 90.37, std 9.05, range [54.25, 97.88]

InterPro domains:
  IPR024709 Putative O-fucosyltransferase, plant [PTHR31288] (1-86)

Secondary structure (DSSP, 8-state):
--HHHHHHHTSTT-HHHHHHHHHHHHHHSSSB--SSSSHHHHHHHHHHHHTT---BBPPPSS--TT--GGGGB-HHHHS--SGGGGT--

Foldseek 3Di:
DDPVCVVVCPDPPRPVVVLVVVLVVQLPDLAHEDPDCDPSVLSSCLSNVVVVSQRYFYDDPDDDVPDDPVNRRDCCRVVVPRPSVVVND

Radius of gyration: 15.78 Å; chains: 1; bounding box: 38×20×54 Å

Organism: Arundo donax (NCBI:txid35708)